Protein AF-A0A2A5DC39-F1 (afdb_monomer_lite)

Radius of gyration: 14.1 Å; chains: 1; bounding box: 32×29×39 Å

pLDDT: mean 85.63, std 10.21, range [57.69, 98.06]

Foldseek 3Di:
DDKDPDDFPPDALCNQCPPHNVVSQVVCVVQAWHFDDDVRTTTFKIKGQHQPIADPLRAGFFAFLVVVCVSPNQAPDWDWDDDDPRDIFIWRHHVQKIFTDDPRTGRMIMGGD

Secondary structure (DSSP, 8-state):
-EETTEETTTSBHHHHHTT-HHHHHHHHHHTTEEEEEETTTEEEEEEE-STT-B-TT--BTT-BHHHHHHHH-S-SEEEEEEETTTEEEEEEEETTEEEEEETTEEEEEEEE-

Structure (mmCIF, N/CA/C/O backbone):
data_AF-A0A2A5DC39-F1
#
_entry.id   AF-A0A2A5DC39-F1
#
loop_
_atom_site.group_PDB
_atom_site.id
_atom_site.type_symbol
_atom_site.label_atom_id
_atom_site.label_alt_id
_atom_site.label_comp_id
_atom_site.label_asym_id
_atom_site.label_entity_id
_atom_site.label_seq_id
_atom_site.pdbx_PDB_ins_code
_atom_site.Cartn_x
_atom_site.Cartn_y
_atom_site.Cartn_z
_atom_site.occupancy
_atom_site.B_iso_or_equiv
_atom_site.auth_seq_id
_atom_site.auth_comp_id
_atom_site.auth_asym_id
_atom_site.auth_atom_id
_atom_site.pdbx_PDB_model_num
ATOM 1 N N . MET A 1 1 ? 6.276 -9.852 -2.220 1.00 76.62 1 MET A N 1
ATOM 2 C CA . MET A 1 1 ? 5.016 -9.160 -1.848 1.00 76.62 1 MET A CA 1
ATOM 3 C C . MET A 1 1 ? 4.626 -8.204 -2.959 1.00 76.62 1 MET A C 1
ATOM 5 O O . MET A 1 1 ? 5.515 -7.818 -3.708 1.00 76.62 1 MET A O 1
ATOM 9 N N . GLY A 1 2 ? 3.348 -7.860 -3.132 1.00 79.12 2 GLY A N 1
ATOM 10 C CA . GLY A 1 2 ? 2.956 -7.106 -4.320 1.00 79.12 2 GLY A CA 1
ATOM 11 C C . GLY A 1 2 ? 1.507 -6.645 -4.377 1.00 79.12 2 GLY A C 1
ATOM 12 O O . GLY A 1 2 ? 0.694 -6.980 -3.517 1.00 79.12 2 GLY A O 1
ATOM 13 N N . VAL A 1 3 ? 1.206 -5.894 -5.434 1.00 80.62 3 VAL A N 1
ATOM 14 C CA . VAL A 1 3 ? -0.121 -5.351 -5.739 1.00 80.62 3 VAL A CA 1
ATOM 15 C C . VAL A 1 3 ? -0.443 -5.663 -7.200 1.00 80.62 3 VAL A C 1
ATOM 17 O O . VAL A 1 3 ? 0.318 -5.323 -8.108 1.00 80.62 3 VAL A O 1
ATOM 20 N N . GLY A 1 4 ? -1.562 -6.344 -7.446 1.00 82.88 4 GLY A N 1
ATOM 21 C CA . GLY A 1 4 ? -1.930 -6.848 -8.766 1.00 82.88 4 GLY A CA 1
ATOM 22 C C . GLY A 1 4 ? -0.846 -7.759 -9.351 1.00 82.88 4 GLY A C 1
ATOM 23 O O . GLY A 1 4 ? -0.528 -8.800 -8.784 1.00 82.88 4 GLY A O 1
ATOM 24 N N . LYS A 1 5 ? -0.281 -7.359 -10.497 1.00 78.25 5 LYS A N 1
ATOM 25 C CA . LYS A 1 5 ? 0.803 -8.086 -11.184 1.00 78.25 5 LYS A CA 1
ATOM 26 C C . LYS A 1 5 ? 2.216 -7.653 -10.768 1.00 78.25 5 LYS A C 1
ATOM 28 O O . LYS A 1 5 ? 3.183 -8.162 -11.324 1.00 78.25 5 LYS A O 1
ATOM 33 N N . PHE A 1 6 ? 2.343 -6.672 -9.877 1.00 82.38 6 PHE A N 1
ATOM 34 C CA . PHE A 1 6 ? 3.626 -6.075 -9.518 1.00 82.38 6 PHE A CA 1
ATOM 35 C C . PHE A 1 6 ? 4.127 -6.676 -8.214 1.00 82.38 6 PHE A C 1
ATOM 37 O O . PHE A 1 6 ? 3.472 -6.536 -7.184 1.00 82.38 6 PHE A O 1
ATOM 44 N N . GLU A 1 7 ? 5.281 -7.336 -8.258 1.00 81.88 7 GLU A N 1
ATOM 45 C CA . GLU A 1 7 ? 5.878 -8.005 -7.104 1.00 81.88 7 GLU A CA 1
ATOM 46 C C . GLU A 1 7 ? 7.305 -7.500 -6.857 1.00 81.88 7 GLU A C 1
ATOM 48 O O . GLU A 1 7 ? 8.153 -7.528 -7.754 1.00 81.88 7 GLU A O 1
ATOM 53 N N . ILE A 1 8 ? 7.553 -7.055 -5.621 1.00 80.25 8 ILE A N 1
ATOM 54 C CA . ILE A 1 8 ? 8.868 -6.632 -5.121 1.00 80.25 8 ILE A CA 1
ATOM 55 C C . ILE A 1 8 ? 9.871 -7.781 -5.265 1.00 80.25 8 ILE A C 1
ATOM 57 O O . ILE A 1 8 ? 9.562 -8.913 -4.882 1.00 80.25 8 ILE A O 1
ATOM 61 N N . GLY A 1 9 ? 11.057 -7.482 -5.806 1.00 70.75 9 GLY A N 1
ATOM 62 C CA . GLY A 1 9 ? 12.145 -8.450 -6.012 1.00 70.75 9 GLY A CA 1
ATOM 63 C C . GLY A 1 9 ? 11.899 -9.501 -7.103 1.00 70.75 9 GLY A C 1
ATOM 64 O O . GLY A 1 9 ? 12.703 -10.416 -7.254 1.00 70.75 9 GLY A O 1
ATOM 65 N N . VAL A 1 10 ? 10.791 -9.404 -7.851 1.00 74.25 10 VAL A N 1
ATOM 66 C CA . VAL A 1 10 ? 10.444 -10.350 -8.930 1.00 74.25 10 VAL A CA 1
ATOM 67 C C . VAL A 1 10 ? 10.355 -9.646 -10.280 1.00 74.25 10 VAL A C 1
ATOM 69 O O . VAL A 1 10 ? 10.827 -10.177 -11.282 1.00 74.25 10 VAL A O 1
ATOM 72 N N . VAL A 1 11 ? 9.746 -8.458 -10.320 1.00 71.75 11 VAL A N 1
ATOM 73 C CA . VAL A 1 11 ? 9.573 -7.681 -11.553 1.00 71.75 11 VAL A CA 1
ATOM 74 C C . VAL A 1 11 ? 10.611 -6.559 -11.591 1.00 71.75 11 VAL A C 1
ATOM 76 O O . VAL A 1 11 ? 10.750 -5.816 -10.618 1.00 71.75 11 VAL A O 1
ATOM 79 N N . SER A 1 12 ? 11.334 -6.416 -12.706 1.00 76.94 12 SER A N 1
ATOM 80 C CA . SER A 1 12 ? 12.278 -5.307 -12.873 1.00 76.94 12 SER A CA 1
ATOM 81 C C . SER A 1 12 ? 11.558 -4.026 -13.300 1.00 76.94 12 SER A C 1
ATOM 83 O O . SER A 1 12 ? 10.504 -4.065 -13.942 1.00 76.94 12 SER A O 1
ATOM 85 N N . MET A 1 13 ? 12.151 -2.864 -13.019 1.00 76.06 13 MET A N 1
ATOM 86 C CA . MET A 1 13 ? 11.599 -1.598 -13.520 1.00 76.06 13 MET A CA 1
ATOM 87 C C . MET A 1 13 ? 11.537 -1.557 -15.050 1.00 76.06 13 MET A C 1
ATOM 89 O O . MET A 1 13 ? 10.606 -0.980 -15.605 1.00 76.06 13 MET A O 1
ATOM 93 N N . LYS A 1 14 ? 12.474 -2.214 -15.744 1.00 75.19 14 LYS A N 1
ATOM 94 C CA . LYS A 1 14 ? 12.457 -2.325 -17.212 1.00 75.19 14 LYS A CA 1
ATOM 95 C C . LYS A 1 14 ? 11.241 -3.108 -17.714 1.00 75.19 14 LYS A C 1
ATOM 97 O O . LYS A 1 14 ? 10.651 -2.716 -18.717 1.00 75.19 14 LYS A O 1
ATOM 102 N N . ASP A 1 15 ? 10.830 -4.154 -16.999 1.00 76.00 15 ASP A N 1
ATOM 103 C CA . ASP A 1 15 ? 9.657 -4.959 -17.365 1.00 76.00 15 ASP A CA 1
ATOM 104 C C . ASP A 1 15 ? 8.338 -4.206 -17.138 1.00 76.00 15 ASP A C 1
ATOM 106 O O . ASP A 1 15 ? 7.365 -4.422 -17.861 1.00 76.00 15 ASP A O 1
ATOM 110 N N . ILE A 1 16 ? 8.298 -3.303 -16.151 1.00 73.94 16 ILE A N 1
ATOM 111 C CA . ILE A 1 16 ? 7.131 -2.446 -15.891 1.00 73.94 16 ILE A CA 1
ATOM 112 C C . ILE A 1 16 ? 7.021 -1.324 -16.918 1.00 73.94 16 ILE A C 1
ATOM 114 O O . ILE A 1 16 ? 5.927 -1.027 -17.398 1.00 73.94 16 ILE A O 1
ATOM 118 N N . LEU A 1 17 ? 8.144 -0.675 -17.208 1.00 74.19 17 LEU A N 1
ATOM 119 C CA . LEU A 1 17 ? 8.184 0.590 -17.929 1.00 74.19 17 LEU A CA 1
ATOM 120 C C . LEU A 1 17 ? 8.342 0.451 -19.442 1.00 74.19 17 LEU A C 1
ATOM 122 O O . LEU A 1 17 ? 8.071 1.399 -20.179 1.00 74.19 17 LEU A O 1
ATOM 126 N N . GLY A 1 18 ? 8.763 -0.721 -19.917 1.00 71.00 18 GLY A N 1
ATOM 127 C CA . GLY A 1 18 ? 8.963 -0.967 -21.338 1.00 71.00 18 GLY A CA 1
ATOM 128 C C . GLY A 1 18 ? 9.965 0.006 -21.969 1.00 71.00 18 GLY A C 1
ATOM 129 O O . GLY A 1 18 ? 10.943 0.422 -21.350 1.00 71.00 18 GLY A O 1
ATOM 130 N N . SER A 1 19 ? 9.741 0.342 -23.240 1.00 65.94 19 SER A N 1
ATOM 131 C CA . SER A 1 19 ? 10.667 1.154 -24.044 1.00 65.94 19 SER A CA 1
ATOM 132 C C . SER A 1 19 ? 10.612 2.657 -23.746 1.00 65.94 19 SER A C 1
ATOM 134 O O . SER A 1 19 ? 11.557 3.366 -24.084 1.00 65.94 19 SER A O 1
ATOM 136 N N . GLU A 1 20 ? 9.538 3.139 -23.113 1.00 67.56 20 GLU A N 1
ATOM 137 C CA . GLU A 1 20 ? 9.290 4.561 -22.831 1.00 67.56 20 GLU A CA 1
ATOM 138 C C . GLU A 1 20 ? 9.012 4.766 -21.335 1.00 67.56 20 GLU A C 1
ATOM 140 O O . GLU A 1 20 ? 7.858 4.827 -20.892 1.00 67.56 20 GLU A O 1
ATOM 145 N N . PRO A 1 21 ? 10.078 4.834 -20.521 1.00 68.88 21 PRO A N 1
ATOM 146 C CA . PRO A 1 21 ? 9.939 4.715 -19.081 1.00 68.88 21 PRO A CA 1
ATOM 147 C C . PRO A 1 21 ? 9.298 5.916 -18.393 1.00 68.88 21 PRO A C 1
ATOM 149 O O . PRO A 1 21 ? 8.569 5.734 -17.420 1.00 68.88 21 PRO A O 1
ATOM 152 N N . THR A 1 22 ? 9.518 7.124 -18.907 1.00 69.81 22 THR A N 1
ATOM 153 C CA . THR A 1 22 ? 8.943 8.344 -18.327 1.00 69.81 22 THR A CA 1
ATOM 154 C C . THR A 1 22 ? 7.427 8.387 -18.502 1.00 69.81 22 THR A C 1
ATOM 156 O O . THR A 1 22 ? 6.712 8.510 -17.513 1.00 69.81 22 THR A O 1
ATOM 159 N N . GLU A 1 23 ? 6.924 8.186 -19.726 1.00 67.44 23 GLU A N 1
ATOM 160 C CA . GLU A 1 23 ? 5.476 8.183 -19.984 1.00 67.44 23 GLU A CA 1
ATOM 161 C C . GLU A 1 23 ? 4.757 7.061 -19.228 1.00 67.44 23 GLU A C 1
ATOM 163 O O . GLU A 1 23 ? 3.631 7.227 -18.762 1.00 67.44 23 GLU A O 1
ATOM 168 N N . SER A 1 24 ? 5.407 5.905 -19.082 1.00 74.88 24 SER A N 1
ATOM 169 C CA . SER A 1 24 ? 4.835 4.780 -18.344 1.00 74.88 24 SER A CA 1
ATOM 170 C C . SER A 1 24 ? 4.732 5.075 -16.844 1.00 74.88 24 SER A C 1
ATOM 172 O O . SER A 1 24 ? 3.704 4.769 -16.241 1.00 74.88 24 SER A O 1
ATOM 174 N N . LEU A 1 25 ? 5.746 5.712 -16.240 1.00 77.62 25 LEU A N 1
ATOM 175 C CA . LEU A 1 25 ? 5.701 6.140 -14.836 1.00 77.62 25 LEU A CA 1
ATOM 176 C C . LEU A 1 25 ? 4.607 7.179 -14.586 1.00 77.62 25 LEU A C 1
ATOM 178 O O . LEU A 1 25 ? 3.861 7.042 -13.619 1.00 77.62 25 LEU A O 1
ATOM 182 N N . GLU A 1 26 ? 4.494 8.184 -15.455 1.00 81.12 26 GLU A N 1
ATOM 183 C CA . GLU A 1 26 ? 3.467 9.226 -15.344 1.00 81.12 26 GLU A CA 1
ATOM 184 C C . GLU A 1 26 ? 2.062 8.617 -15.396 1.00 81.12 26 GLU A C 1
ATOM 186 O O . GLU A 1 26 ? 1.247 8.871 -14.511 1.00 81.12 26 GLU A O 1
ATOM 191 N N . ARG A 1 27 ? 1.806 7.705 -16.343 1.00 82.88 27 ARG A N 1
ATOM 192 C CA . ARG A 1 27 ? 0.517 7.000 -16.436 1.00 82.88 27 ARG A CA 1
ATOM 193 C C . ARG A 1 27 ? 0.204 6.174 -15.193 1.00 82.88 27 ARG A C 1
ATOM 195 O O . ARG A 1 27 ? -0.949 6.139 -14.774 1.00 82.88 27 ARG A O 1
ATOM 202 N N . PHE A 1 28 ? 1.194 5.497 -14.602 1.00 85.44 28 PHE A N 1
ATOM 203 C CA . PHE A 1 28 ? 0.984 4.765 -13.349 1.00 85.44 28 PHE A CA 1
ATOM 204 C C . PHE A 1 28 ? 0.653 5.714 -12.195 1.00 85.44 28 PHE A C 1
ATOM 206 O O . PHE A 1 28 ? -0.286 5.446 -11.444 1.00 85.44 28 PHE A O 1
ATOM 213 N N . GLN A 1 29 ? 1.347 6.849 -12.095 1.00 84.81 29 GLN A N 1
ATOM 214 C CA . GLN A 1 29 ? 1.072 7.856 -11.071 1.00 84.81 29 GLN A CA 1
ATOM 215 C C . GLN A 1 29 ? -0.332 8.453 -11.217 1.00 84.81 29 GLN A C 1
ATOM 217 O O . GLN A 1 29 ? -1.029 8.597 -10.213 1.00 84.81 29 GLN A O 1
ATOM 222 N N . GLU A 1 30 ? -0.785 8.727 -12.444 1.00 85.56 30 GLU A N 1
ATOM 223 C CA . GLU A 1 30 ? -2.136 9.234 -12.727 1.00 85.56 30 GLU A CA 1
ATOM 224 C C . GLU A 1 30 ? -3.242 8.294 -12.234 1.00 85.56 30 GLU A C 1
ATOM 226 O O . GLU A 1 30 ? -4.287 8.749 -11.769 1.00 85.56 30 GLU A O 1
ATOM 231 N N . ILE A 1 31 ? -3.013 6.979 -12.292 1.00 86.88 31 ILE A N 1
ATOM 232 C CA . ILE A 1 31 ? -3.961 5.971 -11.794 1.00 86.88 31 ILE A CA 1
ATOM 233 C C . ILE A 1 31 ? -3.703 5.570 -10.334 1.00 86.88 31 ILE A C 1
ATOM 235 O O . ILE A 1 31 ? -4.347 4.650 -9.825 1.00 86.88 31 ILE A O 1
ATOM 239 N N . GLY A 1 32 ? -2.802 6.277 -9.646 1.00 87.31 32 GLY A N 1
ATOM 240 C CA . GLY A 1 32 ? -2.518 6.105 -8.225 1.00 87.31 32 GLY A CA 1
ATOM 241 C C . GLY A 1 32 ? -1.602 4.924 -7.906 1.00 87.31 32 GLY A C 1
ATOM 242 O O . GLY A 1 32 ? -1.809 4.253 -6.894 1.00 87.31 32 GLY A O 1
ATOM 243 N N . LEU A 1 33 ? -0.616 4.649 -8.762 1.00 89.38 33 LEU A N 1
ATOM 244 C CA . LEU A 1 33 ? 0.422 3.642 -8.553 1.00 89.38 33 LEU A CA 1
ATOM 245 C C . LEU A 1 33 ? 1.820 4.250 -8.737 1.00 89.38 33 LEU A C 1
ATOM 247 O O . LEU A 1 33 ? 2.148 4.797 -9.785 1.00 89.38 33 LEU A O 1
ATOM 251 N N . GLY A 1 34 ? 2.662 4.136 -7.717 1.00 87.50 34 GLY A N 1
ATOM 252 C CA . GLY A 1 34 ? 4.048 4.593 -7.720 1.00 87.50 34 GLY A CA 1
ATOM 253 C C . GLY A 1 34 ? 5.023 3.450 -7.456 1.00 87.50 34 GLY A C 1
ATOM 254 O O . GLY A 1 34 ? 4.679 2.464 -6.804 1.00 87.50 34 GLY A O 1
ATOM 255 N N . PHE A 1 35 ? 6.252 3.607 -7.942 1.00 86.94 35 PHE A N 1
ATOM 256 C CA . PHE A 1 35 ? 7.333 2.639 -7.768 1.00 86.94 35 PHE A CA 1
ATOM 257 C C . PHE A 1 35 ? 8.618 3.355 -7.365 1.00 86.94 35 PHE A C 1
ATOM 259 O O . PHE A 1 35 ? 8.966 4.369 -7.973 1.00 86.94 35 PHE A O 1
ATOM 266 N N . HIS A 1 36 ? 9.356 2.793 -6.410 1.00 83.62 36 HIS A N 1
ATOM 267 C CA . HIS A 1 36 ? 10.761 3.126 -6.182 1.00 83.62 36 HIS A CA 1
ATOM 268 C C . HIS A 1 36 ? 11.640 1.915 -6.488 1.00 83.62 36 HIS A C 1
ATOM 270 O O . HIS A 1 36 ? 11.232 0.766 -6.308 1.00 83.62 36 HIS A O 1
ATOM 276 N N . SER A 1 37 ? 12.854 2.180 -6.967 1.00 79.12 37 SER A N 1
ATOM 277 C CA . SER A 1 37 ? 13.822 1.142 -7.320 1.00 79.12 37 SER A CA 1
ATOM 278 C C . SER A 1 37 ? 15.225 1.520 -6.883 1.00 79.12 37 SER A C 1
ATOM 280 O O . SER A 1 37 ? 15.586 2.701 -6.871 1.00 79.12 37 SER A O 1
ATOM 282 N N . ASN A 1 38 ? 16.036 0.511 -6.573 1.00 72.88 38 ASN A N 1
ATOM 283 C CA . ASN A 1 38 ? 17.462 0.709 -6.365 1.00 72.88 38 ASN A CA 1
ATOM 284 C C . ASN A 1 38 ? 18.175 0.637 -7.721 1.00 72.88 38 ASN A C 1
ATOM 286 O O . ASN A 1 38 ? 18.066 -0.358 -8.436 1.00 72.88 38 ASN A O 1
ATOM 290 N N . GLN A 1 39 ? 18.873 1.714 -8.091 1.00 68.88 39 GLN A N 1
ATOM 291 C CA . GLN A 1 39 ? 19.673 1.816 -9.324 1.00 68.88 39 GLN A CA 1
ATOM 292 C C . GLN A 1 39 ? 18.913 1.518 -10.637 1.00 68.88 39 GLN A C 1
ATOM 294 O O . GLN A 1 39 ? 19.531 1.296 -11.674 1.00 68.88 39 GLN A O 1
ATOM 299 N N . GLY A 1 40 ? 17.575 1.570 -10.624 1.00 65.00 40 GLY A N 1
ATOM 300 C CA . GLY A 1 40 ? 16.737 1.368 -11.810 1.00 65.00 40 GLY A CA 1
ATOM 301 C C . GLY A 1 40 ? 16.565 -0.090 -12.249 1.00 65.00 40 GLY A C 1
ATOM 302 O O . GLY A 1 40 ? 16.044 -0.321 -13.341 1.00 65.00 40 GLY A O 1
ATOM 303 N N . GLU A 1 41 ? 16.991 -1.064 -11.440 1.00 72.00 41 GLU A N 1
ATOM 304 C CA . GLU A 1 41 ? 16.920 -2.487 -11.797 1.00 72.00 41 GLU A CA 1
ATOM 305 C C . GLU A 1 41 ? 15.756 -3.188 -11.093 1.00 72.00 41 GLU A C 1
ATOM 307 O O . GLU A 1 41 ? 14.821 -3.636 -11.758 1.00 72.00 41 GLU A O 1
ATOM 312 N N . GLU A 1 42 ? 15.743 -3.201 -9.761 1.00 78.75 42 GLU A N 1
ATOM 313 C CA . GLU A 1 42 ? 14.732 -3.912 -8.971 1.00 78.75 42 GLU A CA 1
ATOM 314 C C . GLU A 1 42 ? 13.804 -2.947 -8.236 1.00 78.75 42 GLU A C 1
ATOM 316 O O . GLU A 1 42 ? 14.248 -1.956 -7.650 1.00 78.75 42 GLU A O 1
ATOM 321 N N . ILE A 1 43 ? 12.504 -3.249 -8.253 1.00 81.44 43 ILE A N 1
ATOM 322 C CA . ILE A 1 43 ? 11.512 -2.506 -7.476 1.00 81.44 43 ILE A CA 1
ATOM 323 C C . ILE A 1 43 ? 11.728 -2.836 -6.006 1.00 81.44 43 ILE A C 1
ATOM 325 O O . ILE A 1 43 ? 11.631 -3.998 -5.608 1.00 81.44 43 ILE A O 1
ATOM 329 N N . THR A 1 44 ? 11.974 -1.804 -5.212 1.00 83.38 44 THR A N 1
ATOM 330 C CA . THR A 1 44 ? 12.142 -1.909 -3.762 1.00 83.38 44 THR A CA 1
ATOM 331 C C . THR A 1 44 ? 10.895 -1.465 -3.018 1.00 83.38 44 THR A C 1
ATOM 333 O O . THR A 1 44 ? 10.643 -1.954 -1.922 1.00 83.38 44 THR A O 1
ATOM 336 N N . GLU A 1 45 ? 10.094 -0.573 -3.614 1.00 87.12 45 GLU A N 1
ATOM 337 C CA . GLU A 1 45 ? 8.854 -0.092 -3.005 1.00 87.12 45 GLU A CA 1
ATOM 338 C C . GLU A 1 45 ? 7.740 0.082 -4.043 1.00 87.12 45 GLU A C 1
ATOM 340 O O . GLU A 1 45 ? 7.977 0.558 -5.157 1.00 87.12 45 GLU A O 1
ATOM 345 N N . ILE A 1 46 ? 6.514 -0.278 -3.657 1.00 89.19 46 ILE A N 1
ATOM 346 C CA . ILE A 1 46 ? 5.281 -0.000 -4.402 1.00 89.19 46 ILE A CA 1
ATOM 347 C C . ILE A 1 46 ? 4.378 0.855 -3.524 1.00 89.19 46 ILE A C 1
ATOM 349 O O . ILE A 1 46 ? 4.143 0.561 -2.352 1.00 89.19 46 ILE A O 1
ATOM 353 N N . ILE A 1 47 ? 3.841 1.899 -4.134 1.00 90.56 47 ILE A N 1
ATOM 354 C CA . ILE A 1 47 ? 2.981 2.891 -3.515 1.00 90.56 47 ILE A CA 1
ATOM 355 C C . ILE A 1 47 ? 1.624 2.841 -4.211 1.00 90.56 47 ILE A C 1
ATOM 357 O O . ILE A 1 47 ? 1.563 2.996 -5.426 1.00 90.56 47 ILE A O 1
ATOM 361 N N . VAL A 1 48 ? 0.533 2.673 -3.465 1.00 92.25 48 VAL A N 1
ATOM 362 C CA . V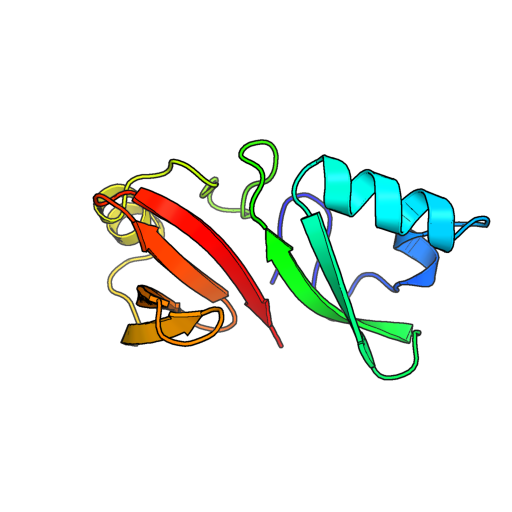AL A 1 48 ? -0.827 2.662 -4.022 1.00 92.25 48 VAL A CA 1
ATOM 363 C C . VAL A 1 48 ? -1.684 3.717 -3.343 1.00 92.25 48 VAL A C 1
ATOM 365 O O . VAL A 1 48 ? -1.904 3.665 -2.137 1.00 92.25 48 VAL A O 1
ATOM 368 N N . SER A 1 49 ? -2.229 4.627 -4.138 1.00 90.69 49 SER A N 1
ATOM 369 C CA . SER A 1 49 ? -3.260 5.595 -3.749 1.00 90.69 49 SER A CA 1
ATOM 370 C C . SER A 1 49 ? -4.548 5.450 -4.574 1.00 90.69 49 SER A C 1
ATOM 372 O O . SER A 1 49 ? -5.567 6.050 -4.242 1.00 90.69 49 SER A O 1
ATOM 374 N N . GLY A 1 50 ? -4.532 4.640 -5.639 1.00 87.00 50 GLY A N 1
ATOM 375 C CA . GLY A 1 50 ? -5.691 4.370 -6.491 1.00 87.00 50 GLY A CA 1
ATOM 376 C C . GLY A 1 50 ? -6.484 3.128 -6.069 1.00 87.00 50 GLY A C 1
ATOM 377 O O . GLY A 1 50 ? -5.915 2.079 -5.776 1.00 87.00 50 GLY A O 1
ATOM 378 N N . ALA A 1 51 ? -7.818 3.202 -6.124 1.00 84.88 51 ALA A N 1
ATOM 379 C CA . ALA A 1 51 ? -8.718 2.090 -5.769 1.00 84.88 51 ALA A CA 1
ATOM 380 C C . ALA A 1 51 ? -8.711 0.908 -6.764 1.00 84.88 51 ALA A C 1
ATOM 382 O O . ALA A 1 51 ? -9.305 -0.139 -6.497 1.00 84.88 51 ALA A O 1
ATOM 383 N N . THR A 1 52 ? -8.063 1.073 -7.919 1.00 87.31 52 THR A N 1
ATOM 384 C CA . THR A 1 52 ? -8.005 0.073 -8.998 1.00 87.31 52 THR A CA 1
ATOM 385 C C . THR A 1 52 ? -7.077 -1.099 -8.672 1.00 87.31 52 THR A C 1
ATOM 387 O O . THR A 1 52 ? -7.231 -2.178 -9.241 1.00 87.31 52 THR A O 1
ATOM 390 N N . PHE A 1 53 ? -6.118 -0.909 -7.766 1.00 89.56 53 PHE A N 1
ATOM 391 C CA . PHE A 1 53 ? -5.101 -1.907 -7.449 1.00 89.56 53 PHE A CA 1
ATOM 392 C C . PHE A 1 53 ? -5.366 -2.559 -6.097 1.00 89.56 53 PHE A C 1
ATOM 394 O O . PHE A 1 53 ? -5.725 -1.880 -5.136 1.00 89.56 53 PHE A O 1
ATOM 401 N N . SER A 1 54 ? -5.160 -3.874 -6.023 1.00 91.81 54 SER A N 1
ATOM 402 C CA . SER A 1 54 ? -5.339 -4.647 -4.796 1.00 91.81 54 SER A CA 1
ATOM 403 C C . SER A 1 54 ? -4.154 -5.559 -4.503 1.00 91.81 54 SER A C 1
ATOM 405 O O . SER A 1 54 ? -3.460 -6.006 -5.420 1.00 91.81 54 SER A O 1
ATOM 407 N N . THR A 1 55 ? -3.952 -5.891 -3.230 1.00 91.94 55 THR A N 1
ATOM 408 C CA . THR A 1 55 ? -3.072 -6.993 -2.822 1.00 91.94 55 THR A CA 1
ATOM 409 C C . THR A 1 55 ? -3.614 -8.337 -3.332 1.00 91.94 55 THR A C 1
ATOM 411 O O . THR A 1 55 ? -4.717 -8.407 -3.894 1.00 91.94 55 THR A O 1
ATOM 414 N N . LYS A 1 56 ? -2.858 -9.426 -3.134 1.00 89.88 56 LYS A N 1
ATOM 415 C CA . LYS A 1 56 ? -3.303 -10.790 -3.485 1.00 89.88 56 LYS A CA 1
ATOM 416 C C . LYS A 1 56 ? -4.541 -11.217 -2.689 1.00 89.88 56 LYS A C 1
ATOM 418 O O . LYS A 1 56 ? -5.360 -11.979 -3.188 1.00 89.88 56 LYS A O 1
ATOM 423 N N . GLU A 1 57 ? -4.691 -10.672 -1.490 1.00 91.62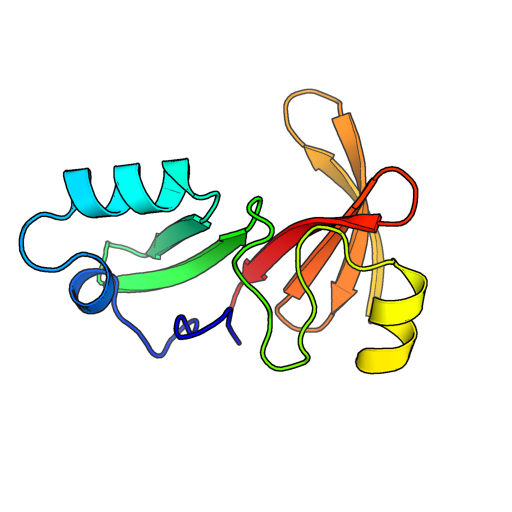 57 GLU A N 1
ATOM 424 C CA . GLU A 1 57 ? -5.799 -10.894 -0.561 1.00 91.62 57 GLU A CA 1
ATOM 425 C C . GLU A 1 57 ? -7.013 -10.000 -0.872 1.00 91.62 57 GLU A C 1
ATOM 427 O O . GLU A 1 57 ? -8.044 -10.112 -0.219 1.00 91.62 57 GLU A O 1
ATOM 432 N N . GLY A 1 58 ? -6.921 -9.129 -1.885 1.00 92.94 58 GLY A N 1
ATOM 433 C CA . GLY A 1 58 ? -8.028 -8.281 -2.338 1.00 92.94 58 GLY A CA 1
ATOM 434 C C . GLY A 1 58 ? -8.146 -6.929 -1.627 1.00 92.94 58 GLY A C 1
ATOM 435 O O . GLY A 1 58 ? -9.085 -6.181 -1.907 1.00 92.94 58 GLY A O 1
ATOM 436 N N . ILE A 1 59 ? -7.189 -6.575 -0.763 1.00 95.56 59 ILE A N 1
ATOM 437 C CA . ILE A 1 59 ? -7.174 -5.290 -0.052 1.00 95.56 59 ILE A CA 1
ATOM 438 C C . ILE A 1 59 ? -6.775 -4.177 -1.017 1.00 95.56 59 ILE A C 1
ATOM 440 O O . ILE A 1 59 ? -5.771 -4.291 -1.717 1.00 95.56 59 ILE A O 1
ATOM 444 N N . ARG A 1 60 ? -7.541 -3.087 -1.042 1.00 95.75 60 ARG A N 1
ATOM 445 C CA . ARG A 1 60 ? -7.337 -1.922 -1.919 1.00 95.75 60 ARG A CA 1
ATOM 446 C C . ARG A 1 60 ? -7.652 -0.628 -1.180 1.00 95.75 60 ARG A C 1
ATOM 448 O O . ARG A 1 60 ? -8.213 -0.650 -0.086 1.00 95.75 60 ARG A O 1
ATOM 455 N N . VAL A 1 61 ? -7.350 0.510 -1.802 1.00 94.88 61 VAL A N 1
ATOM 456 C CA . VAL A 1 61 ? -7.838 1.803 -1.302 1.00 94.88 61 VAL A CA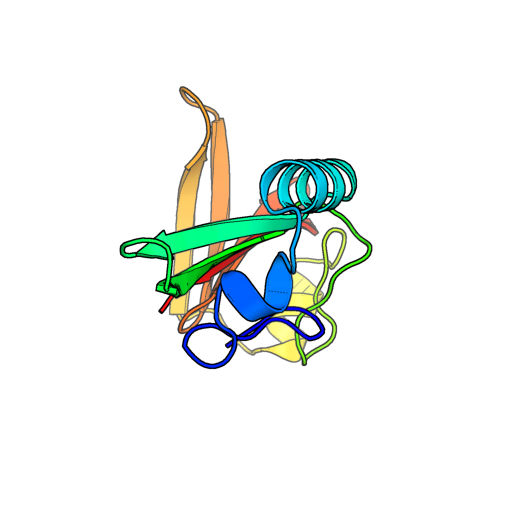 1
ATOM 457 C C . VAL A 1 61 ? -9.368 1.771 -1.203 1.00 94.88 61 VAL A C 1
ATOM 459 O O . VAL A 1 61 ? -10.060 1.386 -2.146 1.00 94.88 61 VAL A O 1
ATOM 462 N N . GLY A 1 62 ? -9.881 2.138 -0.029 1.00 96.31 62 GLY A N 1
ATOM 463 C CA . GLY A 1 62 ? -11.289 2.077 0.356 1.00 96.31 62 GLY A CA 1
ATOM 464 C C . GLY A 1 62 ? -11.691 0.857 1.196 1.00 96.31 62 GLY A C 1
ATOM 465 O O . GLY A 1 62 ? -12.758 0.908 1.811 1.00 96.31 62 GLY A O 1
ATOM 466 N N . THR A 1 63 ? -10.870 -0.200 1.266 1.00 97.62 63 THR A N 1
ATOM 467 C CA . THR A 1 63 ? -11.101 -1.354 2.161 1.00 97.62 63 THR A CA 1
ATOM 468 C C . THR A 1 63 ? -11.131 -0.885 3.618 1.00 97.62 63 THR A C 1
ATOM 470 O O . THR A 1 63 ? -10.348 -0.015 3.999 1.00 97.62 63 THR A O 1
ATOM 473 N N . SER A 1 64 ? -12.035 -1.412 4.448 1.00 98.06 64 SER A N 1
ATOM 474 C CA . SER A 1 64 ? -12.099 -0.998 5.855 1.00 98.06 64 SER A CA 1
ATOM 475 C C . SER A 1 64 ? -10.926 -1.570 6.656 1.00 98.06 64 SER A C 1
ATOM 477 O O . SER A 1 64 ? -10.426 -2.655 6.371 1.00 98.06 64 SER A O 1
ATOM 479 N N . ALA A 1 65 ? -10.491 -0.860 7.696 1.00 97.25 65 ALA A N 1
ATOM 480 C CA . ALA A 1 65 ? -9.440 -1.347 8.588 1.00 97.25 65 ALA A CA 1
ATOM 481 C C . ALA A 1 65 ? -9.840 -2.643 9.324 1.00 97.25 65 ALA A C 1
ATOM 483 O O . ALA A 1 65 ? -8.972 -3.412 9.728 1.00 97.25 65 ALA A O 1
ATOM 484 N N . GLU A 1 66 ? -11.137 -2.879 9.528 1.00 97.62 66 GLU A N 1
ATOM 485 C CA . GLU A 1 66 ? -11.656 -4.137 10.081 1.00 97.62 66 GLU A CA 1
ATOM 486 C C . GLU A 1 66 ? -11.495 -5.279 9.077 1.00 97.62 66 GLU A C 1
ATOM 488 O O . GLU A 1 66 ? -10.902 -6.296 9.412 1.00 97.62 66 GLU A O 1
ATOM 493 N N . GLU A 1 67 ? -11.889 -5.068 7.819 1.00 98.00 67 GLU A N 1
ATOM 494 C CA . GLU A 1 67 ? -11.747 -6.067 6.755 1.00 98.00 67 GLU A CA 1
ATOM 495 C C . GLU A 1 67 ? -10.276 -6.436 6.509 1.00 98.00 67 GLU A C 1
ATOM 497 O O . GLU A 1 67 ? -9.955 -7.603 6.303 1.00 98.00 67 GLU A O 1
ATOM 502 N N . VAL A 1 68 ? -9.350 -5.472 6.613 1.00 97.56 68 VAL A N 1
ATOM 503 C CA . VAL A 1 68 ? -7.905 -5.762 6.573 1.00 97.56 68 VAL A CA 1
ATOM 504 C C . VAL A 1 68 ? -7.502 -6.739 7.681 1.00 97.56 68 VAL A C 1
ATOM 506 O O . VAL A 1 68 ? -6.766 -7.688 7.415 1.00 97.56 68 VAL A O 1
ATOM 509 N N . ARG A 1 69 ? -7.982 -6.525 8.912 1.00 96.75 69 ARG A N 1
ATOM 510 C CA . ARG A 1 69 ? -7.676 -7.402 10.054 1.00 96.75 69 ARG A CA 1
ATOM 511 C C . ARG A 1 69 ? -8.354 -8.767 9.925 1.00 96.75 69 ARG A C 1
ATOM 513 O O . ARG A 1 69 ? -7.770 -9.764 10.334 1.00 96.75 69 ARG A O 1
ATOM 520 N N . ASP A 1 70 ? -9.537 -8.834 9.324 1.00 97.38 70 ASP A N 1
ATOM 521 C CA . ASP A 1 70 ? -10.223 -10.102 9.059 1.00 97.38 70 ASP A CA 1
ATOM 522 C C . ASP A 1 70 ? -9.480 -10.944 8.010 1.00 97.38 70 ASP A C 1
ATOM 524 O O . ASP A 1 70 ? -9.401 -12.166 8.135 1.00 97.38 70 ASP A O 1
ATOM 528 N N . LEU A 1 71 ? -8.905 -10.296 6.990 1.00 96.31 71 LEU A N 1
ATOM 529 C CA . LEU A 1 71 ? -8.182 -10.967 5.906 1.00 96.31 71 LEU A CA 1
ATOM 530 C C . LEU A 1 71 ? -6.753 -11.372 6.290 1.00 96.31 71 LEU A C 1
ATOM 532 O O . LEU A 1 71 ? -6.298 -12.440 5.882 1.00 96.31 71 LEU A O 1
ATOM 536 N N . LEU A 1 72 ? -6.038 -10.531 7.044 1.00 95.62 72 LEU A N 1
ATOM 537 C CA . LEU A 1 72 ? -4.615 -10.733 7.362 1.00 95.62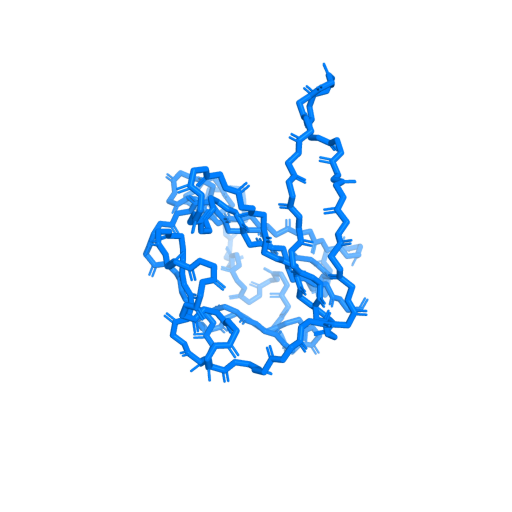 72 LEU A CA 1
ATOM 538 C C . LEU A 1 72 ? -4.351 -11.166 8.810 1.00 95.62 72 LEU A C 1
ATOM 540 O O . LEU A 1 72 ? -3.226 -11.538 9.143 1.00 95.62 72 LEU A O 1
ATOM 544 N N . GLY A 1 73 ? -5.365 -11.134 9.674 1.00 95.81 73 GLY A N 1
ATOM 545 C CA . GLY A 1 73 ? -5.193 -11.269 11.116 1.00 95.81 73 GLY A CA 1
ATOM 546 C C . GLY A 1 73 ? -4.734 -9.963 11.780 1.00 95.81 73 GLY A C 1
ATOM 547 O O . GLY A 1 73 ? -4.770 -8.894 11.170 1.00 95.81 73 GLY A O 1
ATOM 548 N N . PRO A 1 74 ? -4.322 -10.008 13.060 1.00 96.12 74 PRO A N 1
ATOM 549 C CA . PRO A 1 74 ? -3.848 -8.820 13.762 1.00 96.12 74 PRO A CA 1
ATOM 550 C C . PRO A 1 74 ? -2.532 -8.294 13.155 1.00 96.12 74 PRO A C 1
ATOM 552 O O . PRO A 1 74 ? -1.658 -9.096 12.814 1.00 96.12 74 PRO A O 1
ATOM 555 N N . PRO A 1 75 ? -2.346 -6.963 13.059 1.00 96.62 75 PRO A N 1
ATOM 556 C CA . PRO A 1 75 ? -1.110 -6.379 12.546 1.00 96.62 75 PRO A CA 1
ATOM 557 C C . PRO A 1 75 ? 0.073 -6.638 13.484 1.00 96.62 75 PRO A C 1
ATOM 559 O O . PRO A 1 75 ? -0.083 -6.759 14.701 1.00 96.62 75 PRO A O 1
ATOM 562 N N . LEU A 1 76 ? 1.284 -6.650 12.919 1.00 95.69 76 LEU A N 1
ATOM 563 C CA . LEU A 1 76 ? 2.533 -6.704 13.688 1.00 95.69 76 LEU A CA 1
ATOM 564 C C . LEU A 1 76 ? 2.728 -5.434 14.524 1.00 95.69 76 LEU A C 1
ATOM 566 O O . LEU A 1 76 ? 3.331 -5.471 15.596 1.00 95.69 76 LEU A O 1
ATOM 570 N N . SER A 1 77 ? 2.239 -4.299 14.020 1.00 94.25 77 SER A N 1
ATOM 571 C CA . SER A 1 77 ? 2.252 -3.022 14.723 1.00 94.25 77 SER A CA 1
ATOM 572 C C . SER A 1 77 ? 1.120 -2.119 14.237 1.00 94.25 77 SER A C 1
ATOM 574 O O . SER A 1 77 ? 0.823 -2.073 13.043 1.00 94.25 77 SER A O 1
ATOM 576 N N . GLU A 1 78 ? 0.524 -1.370 15.163 1.00 93.38 78 GLU A N 1
ATOM 577 C CA . GLU A 1 78 ? -0.311 -0.210 14.856 1.00 93.38 78 GLU A CA 1
ATOM 578 C C . GLU A 1 78 ? 0.443 1.036 15.315 1.00 93.38 78 GLU A C 1
ATOM 580 O O . GLU A 1 78 ? 0.788 1.179 16.490 1.00 93.38 78 GLU A O 1
ATOM 585 N N . THR A 1 79 ? 0.764 1.913 14.371 1.00 91.56 79 THR A N 1
ATOM 586 C CA . THR A 1 79 ? 1.541 3.127 14.630 1.00 91.56 79 THR A CA 1
ATOM 587 C C . THR A 1 79 ? 0.937 4.304 13.884 1.00 91.56 79 THR A C 1
ATOM 589 O O . THR A 1 79 ? 0.032 4.129 13.077 1.00 91.56 79 THR A O 1
ATOM 592 N N . THR A 1 80 ? 1.445 5.500 14.132 1.00 89.94 80 THR A N 1
ATOM 593 C CA . THR A 1 80 ? 1.089 6.694 13.373 1.00 89.94 80 THR A CA 1
ATOM 594 C C . THR A 1 80 ? 2.316 7.127 12.590 1.00 89.94 80 THR A C 1
ATOM 596 O O . THR A 1 80 ? 3.412 7.193 13.150 1.00 89.94 80 THR A O 1
ATOM 599 N N . LYS A 1 81 ? 2.164 7.396 11.292 1.00 84.31 81 LYS A N 1
ATOM 600 C CA . LYS A 1 81 ? 3.248 7.938 10.467 1.00 84.31 81 LYS A CA 1
ATOM 601 C C . LYS A 1 81 ? 2.885 9.306 9.926 1.00 84.31 81 LYS A C 1
ATOM 603 O O . LYS A 1 81 ? 1.787 9.507 9.413 1.00 84.31 81 LYS A O 1
ATOM 608 N N . GLU A 1 82 ? 3.847 10.218 10.018 1.00 78.19 82 GLU A N 1
ATOM 609 C CA . GLU A 1 82 ? 3.767 11.514 9.364 1.00 78.19 82 GLU A CA 1
ATOM 610 C C . GLU A 1 82 ? 3.965 11.342 7.853 1.00 78.19 82 GLU A C 1
ATOM 612 O O . GLU A 1 82 ? 4.944 10.758 7.384 1.00 78.19 82 GLU A O 1
ATOM 617 N N . VAL A 1 83 ? 3.024 11.881 7.096 1.00 69.38 83 VAL A N 1
ATOM 618 C CA . VAL A 1 83 ? 3.039 12.025 5.650 1.00 69.38 83 VAL A CA 1
ATOM 619 C C . VAL A 1 83 ? 3.000 13.526 5.370 1.00 69.38 83 VAL A C 1
ATOM 621 O O . VAL A 1 83 ? 2.198 14.244 5.950 1.00 69.38 83 VAL A O 1
ATOM 624 N N . ASN A 1 84 ? 3.870 14.030 4.491 1.00 57.69 84 ASN A N 1
ATOM 625 C CA . ASN A 1 84 ? 3.860 15.419 4.006 1.00 57.69 84 ASN A CA 1
ATOM 626 C C . ASN A 1 84 ? 3.674 16.526 5.075 1.00 57.69 84 ASN A C 1
ATOM 628 O O . ASN A 1 84 ? 2.617 17.150 5.151 1.00 57.69 84 ASN A O 1
ATOM 632 N N . LYS A 1 85 ? 4.749 16.879 5.796 1.00 58.53 85 LYS A N 1
ATOM 633 C CA . LYS A 1 85 ? 4.827 18.085 6.653 1.00 58.53 85 LYS A CA 1
ATOM 634 C C . LYS A 1 85 ? 3.712 18.169 7.715 1.00 58.53 85 LYS A C 1
ATOM 636 O O . LYS A 1 85 ? 3.040 19.194 7.827 1.00 58.53 85 LYS A O 1
ATOM 641 N N . GLY A 1 86 ? 3.557 17.114 8.508 1.00 63.28 86 GLY A N 1
ATOM 642 C CA . GLY A 1 86 ? 2.760 17.114 9.739 1.00 63.28 86 GLY A CA 1
ATOM 643 C C . GLY A 1 86 ? 1.409 16.403 9.673 1.00 63.28 86 GLY A C 1
ATOM 644 O O . GLY A 1 86 ? 0.686 16.421 10.666 1.00 63.28 86 GLY A O 1
ATOM 645 N N . LEU A 1 87 ? 1.038 15.790 8.544 1.00 74.62 87 LEU A N 1
ATOM 646 C CA . LEU A 1 87 ? -0.181 14.982 8.460 1.00 74.62 87 LEU A CA 1
ATOM 647 C C . LEU A 1 87 ? 0.096 13.571 8.971 1.00 74.62 87 LEU A C 1
ATOM 649 O O . LEU A 1 87 ? 0.764 12.772 8.328 1.00 74.62 87 LEU A O 1
ATOM 653 N N . GLU A 1 88 ? -0.413 13.273 10.153 1.00 83.12 88 GLU A N 1
ATOM 654 C CA . GLU A 1 88 ? -0.229 11.993 10.817 1.00 83.12 88 GLU A CA 1
ATOM 655 C C . GLU A 1 88 ? -1.405 11.055 10.544 1.00 83.12 88 GLU A C 1
ATOM 657 O O . GLU A 1 88 ? -2.555 11.380 10.838 1.00 83.12 88 GLU A O 1
ATOM 662 N N . PHE A 1 89 ? -1.109 9.868 10.016 1.00 87.25 89 PHE A N 1
ATOM 663 C CA . PHE A 1 89 ? -2.114 8.848 9.734 1.00 87.25 89 PHE A CA 1
ATOM 664 C C . PHE A 1 89 ? -1.801 7.554 10.488 1.00 87.25 89 PHE A C 1
ATOM 666 O O . PHE A 1 89 ? -0.637 7.134 10.515 1.00 87.25 89 PHE A O 1
ATOM 673 N N . PRO A 1 90 ? -2.813 6.893 11.075 1.00 94.62 90 PRO A N 1
ATOM 674 C CA . PRO A 1 90 ? -2.672 5.531 11.564 1.00 94.62 90 PRO A CA 1
ATOM 675 C C . PRO A 1 90 ? -2.225 4.589 10.444 1.00 94.62 90 PRO A C 1
ATOM 677 O O . PRO A 1 90 ? -2.683 4.694 9.308 1.00 94.62 90 PRO A O 1
ATOM 680 N N . VAL A 1 91 ? -1.357 3.641 10.776 1.00 95.75 91 VAL A N 1
ATOM 681 C CA . VAL A 1 91 ? -0.828 2.635 9.859 1.00 95.75 91 VAL A CA 1
ATOM 682 C C . VAL A 1 91 ? -0.935 1.261 10.503 1.00 95.75 91 VAL A C 1
ATOM 684 O O . VAL A 1 91 ? -0.403 1.039 11.593 1.00 95.75 91 VAL A O 1
ATOM 687 N N . LEU A 1 92 ? -1.582 0.331 9.800 1.00 96.94 92 LEU A N 1
ATOM 688 C CA . LEU A 1 92 ? -1.535 -1.096 10.117 1.00 96.94 92 LEU A CA 1
ATOM 689 C C . LEU A 1 92 ? -0.326 -1.703 9.409 1.00 96.94 92 LEU A C 1
ATOM 691 O O . LEU A 1 92 ? -0.276 -1.711 8.178 1.00 96.94 92 LEU A O 1
ATOM 695 N N . VAL A 1 93 ? 0.650 -2.182 10.175 1.00 95.56 93 VAL A N 1
ATOM 696 C CA . VAL A 1 93 ? 1.903 -2.729 9.646 1.00 95.56 93 VAL A CA 1
ATOM 697 C C . VAL A 1 93 ? 1.879 -4.250 9.716 1.00 95.56 93 VAL A C 1
ATOM 699 O O . VAL A 1 93 ? 1.698 -4.833 10.785 1.00 95.56 93 VAL A O 1
ATOM 702 N N . TYR A 1 94 ? 2.125 -4.878 8.575 1.00 95.12 94 TYR A N 1
ATOM 703 C CA . TYR A 1 94 ? 2.357 -6.306 8.417 1.00 95.12 94 TYR A CA 1
ATOM 704 C C . TYR A 1 94 ? 3.753 -6.517 7.822 1.00 95.12 94 TYR A C 1
ATOM 706 O O . TYR A 1 94 ? 4.462 -5.563 7.493 1.00 95.12 94 TYR A O 1
ATOM 714 N N . GLU A 1 95 ? 4.181 -7.771 7.714 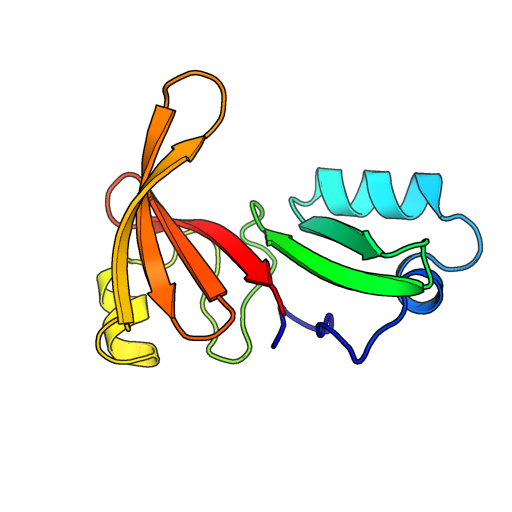1.00 91.81 95 GLU A N 1
ATOM 715 C CA . GLU A 1 95 ? 5.449 -8.096 7.063 1.00 91.81 95 GLU A CA 1
ATOM 716 C C . GLU A 1 95 ? 5.427 -7.549 5.631 1.00 91.81 95 GLU A C 1
ATOM 718 O O . GLU A 1 95 ? 4.504 -7.854 4.892 1.00 91.81 95 GLU A O 1
ATOM 723 N N . GLY A 1 96 ? 6.381 -6.686 5.266 1.00 90.56 96 GLY A N 1
ATOM 724 C CA . GLY A 1 96 ? 6.532 -6.126 3.914 1.00 90.56 96 GLY A CA 1
ATOM 725 C C . GLY A 1 96 ? 5.413 -5.205 3.395 1.00 90.56 96 GLY A C 1
ATOM 726 O O . GLY A 1 96 ? 5.501 -4.743 2.256 1.00 90.56 96 GLY A O 1
ATOM 727 N N . ILE A 1 97 ? 4.367 -4.915 4.181 1.00 94.62 97 ILE A N 1
ATOM 728 C CA . ILE A 1 97 ? 3.244 -4.065 3.752 1.00 94.62 97 ILE A CA 1
ATOM 729 C C . ILE A 1 97 ? 2.662 -3.228 4.894 1.00 94.62 97 ILE A C 1
ATOM 731 O O . ILE A 1 97 ? 2.496 -3.690 6.021 1.00 94.62 97 ILE A O 1
ATOM 735 N N . GLY A 1 98 ? 2.329 -1.977 4.589 1.00 95.12 98 GLY A N 1
ATOM 736 C CA . GLY A 1 98 ? 1.658 -1.043 5.482 1.00 95.12 98 GLY A CA 1
ATOM 737 C C . GLY A 1 98 ? 0.401 -0.461 4.845 1.00 95.12 98 GLY A C 1
ATOM 738 O O . GLY A 1 98 ? 0.409 -0.072 3.677 1.00 95.12 98 GLY A O 1
ATOM 739 N N . PHE A 1 99 ? -0.666 -0.360 5.634 1.00 96.31 99 PHE A N 1
ATOM 740 C CA . PHE A 1 99 ? -1.935 0.242 5.230 1.00 96.31 99 PHE A CA 1
ATOM 741 C C . PHE A 1 99 ? -2.183 1.507 6.040 1.00 96.31 99 PHE A C 1
ATOM 743 O O . PHE A 1 99 ? -2.413 1.430 7.246 1.00 96.31 99 PHE A O 1
ATOM 750 N N . PHE A 1 100 ? -2.139 2.660 5.384 1.00 95.19 100 PHE A N 1
ATOM 751 C CA . PHE A 1 100 ? -2.498 3.936 5.990 1.00 95.19 100 PHE A CA 1
ATOM 752 C C . PHE A 1 100 ? -4.014 4.047 6.050 1.00 95.19 100 PHE A C 1
ATOM 754 O O . PHE A 1 100 ? -4.701 3.769 5.063 1.00 95.19 100 PHE A O 1
ATOM 761 N N . ILE A 1 101 ? -4.521 4.431 7.215 1.00 96.00 101 ILE A N 1
ATOM 762 C CA . ILE A 1 101 ? -5.943 4.452 7.515 1.00 96.00 101 ILE A CA 1
ATOM 763 C C . ILE A 1 101 ? -6.409 5.895 7.685 1.00 96.00 101 ILE A C 1
ATOM 765 O O . ILE A 1 101 ? -5.917 6.624 8.540 1.00 96.00 101 ILE A O 1
ATOM 769 N N . GLU A 1 102 ? -7.416 6.280 6.915 1.00 93.69 102 GLU A N 1
ATOM 770 C CA . GLU A 1 102 ? -8.126 7.550 7.026 1.00 93.69 102 GLU A CA 1
ATOM 771 C C . GLU A 1 102 ? -9.621 7.251 7.144 1.00 93.69 102 GLU A C 1
ATOM 773 O O . GLU A 1 102 ? -10.154 6.414 6.415 1.00 93.69 102 GLU A O 1
ATOM 778 N N . GLU A 1 103 ? -10.294 7.859 8.124 1.00 93.94 103 GLU A N 1
ATOM 779 C CA . GLU A 1 103 ? -11.725 7.619 8.390 1.00 93.94 103 GLU A CA 1
ATOM 780 C C . GLU A 1 103 ? -12.100 6.120 8.500 1.00 93.94 103 GLU A C 1
ATOM 782 O O . GLU A 1 103 ? -13.173 5.679 8.088 1.00 93.94 103 GLU A O 1
ATOM 787 N N . GLY A 1 104 ? -11.191 5.308 9.055 1.00 95.25 104 GLY A N 1
ATOM 788 C CA . GLY A 1 104 ? -11.388 3.866 9.245 1.00 95.25 104 GLY A CA 1
ATOM 789 C C . GLY A 1 104 ? -11.217 3.014 7.982 1.00 95.25 104 GLY A C 1
ATOM 790 O O . GLY A 1 104 ? -11.505 1.815 8.018 1.00 95.25 104 GLY A O 1
ATOM 791 N N . LYS A 1 105 ? -10.740 3.591 6.875 1.00 97.12 105 LYS A N 1
ATOM 792 C CA . LYS A 1 105 ? -10.504 2.897 5.604 1.00 97.12 105 LYS A CA 1
ATOM 793 C C . LYS A 1 105 ? -9.075 3.077 5.125 1.00 97.12 105 LYS A C 1
ATOM 795 O O . LYS A 1 105 ? -8.428 4.067 5.439 1.00 97.12 105 LYS A O 1
ATOM 800 N N . VAL A 1 106 ? -8.600 2.133 4.324 1.00 96.81 106 VAL A N 1
ATOM 801 C CA . VAL A 1 106 ? -7.315 2.228 3.635 1.00 96.81 106 VAL A CA 1
ATOM 802 C C . VAL A 1 106 ? -7.358 3.418 2.681 1.00 96.81 106 VAL A C 1
ATOM 804 O O . VAL A 1 106 ? -8.113 3.400 1.711 1.00 96.81 106 VAL A O 1
ATOM 807 N N . SER A 1 107 ? -6.549 4.440 2.935 1.00 93.94 107 SER A N 1
ATOM 808 C CA . SER A 1 107 ? -6.343 5.566 2.016 1.00 93.94 107 SER A CA 1
ATOM 809 C C . SER A 1 107 ? -5.118 5.355 1.134 1.00 93.94 107 SER A C 1
ATOM 811 O O . SER A 1 107 ? -5.065 5.848 0.008 1.00 93.94 107 SER A O 1
ATOM 813 N N . TYR A 1 108 ? -4.145 4.589 1.628 1.00 92.56 108 TYR A N 1
ATOM 814 C CA . TYR A 1 108 ? -2.880 4.370 0.948 1.00 92.56 108 TYR A CA 1
ATOM 815 C C . TYR A 1 108 ? -2.239 3.042 1.362 1.00 92.56 108 TYR A C 1
ATOM 817 O O . TYR A 1 108 ? -2.319 2.629 2.522 1.00 92.56 108 TYR A O 1
ATOM 825 N N . ILE A 1 109 ? -1.591 2.371 0.410 1.00 94.25 109 ILE A N 1
ATOM 826 C CA . ILE A 1 109 ? -0.874 1.108 0.623 1.00 94.25 109 ILE A CA 1
ATOM 827 C C . ILE A 1 109 ? 0.594 1.312 0.279 1.00 94.25 109 ILE A C 1
ATOM 829 O O . ILE A 1 109 ? 0.928 1.824 -0.789 1.00 94.25 109 ILE A O 1
ATOM 833 N N . PHE A 1 110 ? 1.464 0.864 1.173 1.00 92.12 110 PHE A N 1
ATOM 834 C CA . PHE A 1 110 ? 2.906 0.855 0.987 1.00 92.12 110 PHE A CA 1
ATOM 835 C C . PHE A 1 110 ? 3.417 -0.580 1.048 1.00 92.12 110 PHE A C 1
ATOM 837 O O . PHE A 1 110 ? 3.190 -1.255 2.046 1.00 92.12 110 PHE A O 1
ATOM 844 N N . VAL A 1 111 ? 4.116 -1.041 0.016 1.00 91.50 111 VAL A N 1
ATOM 845 C CA . VAL A 1 111 ? 4.769 -2.357 -0.015 1.00 91.50 111 VAL A CA 1
ATOM 846 C C . VAL A 1 111 ? 6.270 -2.145 -0.133 1.00 91.50 111 VAL A C 1
ATOM 848 O O . VAL A 1 111 ? 6.693 -1.411 -1.022 1.00 91.50 111 VAL A O 1
ATOM 851 N N . ALA A 1 112 ? 7.062 -2.801 0.710 1.00 87.19 112 ALA A N 1
ATOM 852 C CA . ALA A 1 112 ? 8.523 -2.735 0.673 1.00 87.19 112 ALA A CA 1
ATOM 853 C C . ALA A 1 112 ? 9.171 -4.094 0.974 1.00 87.19 112 ALA A C 1
ATOM 855 O O . ALA A 1 112 ? 8.550 -4.951 1.606 1.00 87.19 112 ALA A O 1
ATOM 856 N N . SER A 1 113 ? 10.405 -4.281 0.490 1.00 72.00 113 SER A N 1
ATOM 857 C CA . SER A 1 113 ? 11.271 -5.433 0.807 1.00 72.00 113 SER A CA 1
ATOM 858 C C . SER A 1 113 ?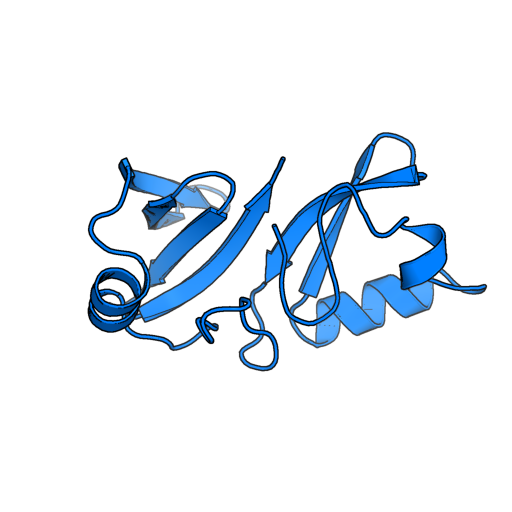 11.912 -5.325 2.182 1.00 72.00 113 SER A C 1
ATOM 860 O O . SER A 1 113 ? 12.445 -4.226 2.466 1.00 72.00 113 SER A O 1
#

Sequence (113 aa):
MGVGKFEIGVVSMKDILGSEPTESLERFQEIGLGFHSNQGEEITEIIVSGATFSTKEGIRVGTSAEEVRDLLGPPLSETTKEVNKGLEFPVLVYEGIGFFIEEGKVSYIFVAS